Protein AF-A0AAU5Z376-F1 (afdb_monomer_lite)

Radius of gyration: 34.03 Å; chains: 1; bounding box: 107×42×44 Å

Structure (mmCIF, N/CA/C/O backbone):
data_AF-A0AAU5Z376-F1
#
_entry.id   AF-A0AAU5Z376-F1
#
loop_
_atom_site.group_PDB
_atom_site.id
_atom_site.type_symbol
_atom_site.label_atom_id
_atom_site.label_alt_id
_atom_site.label_comp_id
_atom_site.label_asym_id
_atom_site.label_entity_id
_atom_site.label_seq_id
_atom_site.pdbx_PDB_ins_code
_atom_site.Cartn_x
_atom_site.Cartn_y
_atom_site.Cartn_z
_atom_site.occupancy
_atom_site.B_iso_or_equiv
_atom_site.auth_seq_id
_atom_site.auth_comp_id
_atom_site.auth_asym_id
_atom_site.auth_atom_id
_atom_site.pdbx_PDB_model_num
ATOM 1 N N . MET A 1 1 ? 88.176 15.760 7.112 1.00 42.28 1 MET A N 1
ATOM 2 C CA . MET A 1 1 ? 86.904 15.397 7.769 1.00 42.28 1 MET A CA 1
ATOM 3 C C . MET A 1 1 ? 85.775 15.813 6.851 1.00 42.28 1 MET A C 1
ATOM 5 O O . MET A 1 1 ? 85.764 16.973 6.478 1.00 42.28 1 MET A O 1
ATOM 9 N N . ILE A 1 2 ? 84.918 14.873 6.456 1.00 36.97 2 ILE A N 1
ATOM 10 C CA . ILE A 1 2 ? 83.475 15.001 6.182 1.00 36.97 2 ILE A CA 1
ATOM 11 C C . ILE A 1 2 ? 83.045 13.636 5.637 1.00 36.97 2 ILE A C 1
ATOM 13 O O . ILE A 1 2 ? 83.589 13.131 4.660 1.00 36.97 2 ILE A O 1
ATOM 17 N N . SER A 1 3 ? 82.114 13.029 6.363 1.00 39.47 3 SER A N 1
ATOM 18 C CA . SER A 1 3 ? 81.407 11.803 6.021 1.00 39.47 3 SER A CA 1
ATOM 19 C C . SER A 1 3 ? 80.332 12.116 4.982 1.00 39.47 3 SER A C 1
ATOM 21 O O . SER A 1 3 ? 79.568 13.059 5.181 1.00 39.47 3 SER A O 1
ATOM 23 N N . CYS A 1 4 ? 80.242 11.325 3.908 1.00 30.67 4 CYS A N 1
ATOM 24 C CA . CYS A 1 4 ? 79.009 11.183 3.133 1.00 30.67 4 CYS A CA 1
ATOM 25 C C . CYS A 1 4 ? 79.003 9.873 2.318 1.00 30.67 4 CYS A C 1
ATOM 27 O O . CYS A 1 4 ? 79.728 9.730 1.343 1.00 30.67 4 CYS A O 1
ATOM 29 N N . ARG A 1 5 ? 78.159 8.941 2.778 1.00 39.34 5 ARG A N 1
ATOM 30 C CA . ARG A 1 5 ? 77.187 8.126 2.022 1.00 39.34 5 ARG A CA 1
ATOM 31 C C . ARG A 1 5 ? 77.601 7.332 0.756 1.00 39.34 5 ARG A C 1
ATOM 33 O O . ARG A 1 5 ? 77.833 7.890 -0.306 1.00 39.34 5 ARG A O 1
ATOM 40 N N . ILE A 1 6 ? 77.325 6.023 0.892 1.00 44.00 6 ILE A N 1
ATOM 41 C CA . ILE A 1 6 ? 76.911 4.998 -0.095 1.00 44.00 6 ILE A CA 1
ATOM 42 C C . ILE A 1 6 ? 78.055 4.207 -0.759 1.00 44.00 6 ILE A C 1
ATOM 44 O O . ILE A 1 6 ? 78.907 4.766 -1.440 1.00 44.00 6 ILE A O 1
ATOM 48 N N . PRO A 1 7 ? 78.008 2.869 -0.629 1.00 38.56 7 PRO A N 1
ATOM 49 C CA . PRO A 1 7 ? 77.777 2.077 -1.831 1.00 38.56 7 PRO A CA 1
ATOM 50 C C . PRO A 1 7 ? 76.584 1.129 -1.689 1.00 38.56 7 PRO A C 1
ATOM 52 O O . PRO A 1 7 ? 76.421 0.404 -0.709 1.00 38.56 7 PRO A O 1
ATOM 55 N N . CYS A 1 8 ? 75.767 1.136 -2.738 1.00 33.94 8 CYS A N 1
ATOM 56 C CA . CYS A 1 8 ? 74.946 0.014 -3.149 1.00 33.94 8 CYS A CA 1
ATOM 57 C C . CYS A 1 8 ? 75.838 -1.209 -3.434 1.00 33.94 8 CYS A C 1
ATOM 59 O O . CYS A 1 8 ? 76.986 -1.053 -3.845 1.00 33.94 8 CYS A O 1
ATOM 61 N N . THR A 1 9 ? 75.273 -2.411 -3.328 1.00 38.66 9 THR A N 1
ATOM 62 C CA . THR A 1 9 ? 75.178 -3.427 -4.401 1.00 38.66 9 THR A CA 1
ATOM 63 C C . THR A 1 9 ? 75.295 -4.863 -3.883 1.00 38.66 9 THR A C 1
ATOM 65 O O . THR A 1 9 ? 76.168 -5.195 -3.094 1.00 38.66 9 THR A O 1
ATOM 68 N N . SER A 1 10 ? 74.415 -5.694 -4.452 1.00 35.03 10 SER A N 1
ATOM 69 C CA . SER A 1 10 ? 74.640 -7.084 -4.863 1.00 35.03 10 SER A CA 1
ATOM 70 C C . SER A 1 10 ? 74.844 -8.134 -3.755 1.00 35.03 10 SER A C 1
ATOM 72 O O . SER A 1 10 ? 75.903 -8.217 -3.156 1.00 35.03 10 SER A O 1
ATOM 74 N N . ASN A 1 11 ? 73.814 -8.891 -3.368 1.00 35.88 11 ASN A N 1
ATOM 75 C CA . ASN A 1 11 ? 73.256 -10.081 -4.043 1.00 35.88 11 ASN A CA 1
ATOM 76 C C . ASN A 1 11 ? 74.029 -11.385 -3.729 1.00 35.88 11 ASN A C 1
ATOM 78 O O . ASN A 1 11 ? 75.253 -11.406 -3.720 1.00 35.88 11 ASN A O 1
ATOM 82 N N . HIS A 1 12 ? 73.249 -12.460 -3.569 1.00 29.83 12 HIS A N 1
ATOM 83 C CA . HIS A 1 12 ? 73.595 -13.885 -3.457 1.00 29.83 12 HIS A CA 1
ATOM 84 C C . HIS A 1 12 ? 73.947 -14.487 -2.080 1.00 29.83 12 HIS A C 1
ATOM 86 O O . HIS A 1 12 ? 75.078 -14.479 -1.618 1.00 29.83 12 HIS A O 1
ATOM 92 N N . ALA A 1 13 ? 72.904 -15.092 -1.493 1.00 35.88 13 ALA A N 1
ATOM 93 C CA . ALA A 1 13 ? 72.822 -16.490 -1.052 1.00 35.88 13 ALA A CA 1
ATOM 94 C C . ALA A 1 13 ? 74.077 -17.153 -0.450 1.00 35.88 13 ALA A C 1
ATOM 96 O O . ALA A 1 13 ? 75.015 -17.467 -1.172 1.00 35.88 13 ALA A O 1
ATOM 97 N N . ALA A 1 14 ? 73.990 -17.565 0.817 1.00 33.59 14 ALA A N 1
ATOM 98 C CA . ALA A 1 14 ? 73.845 -18.979 1.181 1.00 33.59 14 ALA A CA 1
ATOM 99 C C . ALA A 1 14 ? 73.946 -19.189 2.702 1.00 33.59 14 ALA A C 1
ATOM 101 O O . ALA A 1 14 ? 74.627 -18.456 3.411 1.00 33.59 14 ALA A O 1
ATOM 102 N N . GLN A 1 15 ? 73.337 -20.298 3.116 1.00 34.38 15 GLN A N 1
ATOM 103 C CA . GLN A 1 15 ? 73.764 -21.197 4.187 1.00 34.38 15 GLN A CA 1
ATOM 104 C C . GLN A 1 15 ? 72.914 -21.198 5.462 1.00 34.38 15 GLN A C 1
ATOM 106 O O . GLN A 1 15 ? 72.922 -20.293 6.290 1.00 34.38 15 GLN A O 1
ATOM 111 N N . GLN A 1 16 ? 72.200 -22.314 5.593 1.00 38.00 16 GLN A N 1
ATOM 112 C CA . GLN A 1 16 ? 71.506 -22.780 6.779 1.00 38.00 16 GLN A CA 1
ATOM 113 C C . GLN A 1 16 ? 72.477 -22.978 7.950 1.00 38.00 16 GLN A C 1
ATOM 115 O O . GLN A 1 16 ? 73.566 -23.522 7.763 1.00 38.00 16 GLN A O 1
ATOM 120 N N . VAL A 1 17 ? 72.033 -22.640 9.162 1.00 36.47 17 VAL A N 1
ATOM 121 C CA . VAL A 1 17 ? 72.579 -23.188 10.409 1.00 36.47 17 VAL A CA 1
ATOM 122 C C . VAL A 1 17 ? 71.438 -23.684 11.292 1.00 36.47 17 VAL A C 1
ATOM 124 O O . VAL A 1 17 ? 70.386 -23.059 11.414 1.00 36.47 17 VAL A O 1
ATOM 127 N N . HIS A 1 18 ? 71.656 -24.887 11.809 1.00 28.72 18 HIS A N 1
ATOM 128 C CA . HIS A 1 18 ? 70.737 -25.728 12.557 1.00 28.72 18 HIS A CA 1
ATOM 129 C C . HIS A 1 18 ? 70.447 -25.205 13.971 1.00 28.72 18 HIS A C 1
ATOM 131 O O . HIS A 1 18 ? 71.347 -24.706 14.631 1.00 28.72 18 HIS A O 1
ATOM 137 N N . GLY A 1 19 ? 69.218 -25.466 14.433 1.00 36.75 19 GLY A N 1
ATOM 138 C CA . GLY A 1 19 ? 68.917 -26.079 15.734 1.00 36.75 19 GLY A CA 1
ATOM 139 C C . GLY A 1 19 ? 69.291 -25.342 17.025 1.00 36.75 19 GLY A C 1
ATOM 140 O O . GLY A 1 19 ? 70.457 -25.269 17.374 1.00 36.75 19 GLY A O 1
ATOM 141 N N . GLN A 1 20 ? 68.240 -25.030 17.798 1.00 42.06 20 GLN A N 1
ATOM 142 C CA . GLN A 1 20 ? 68.235 -24.764 19.245 1.00 42.06 20 GLN A CA 1
ATOM 143 C C . GLN A 1 20 ? 68.876 -23.437 19.666 1.00 42.06 20 GLN A C 1
ATOM 145 O O . GLN A 1 20 ? 70.080 -23.363 19.837 1.00 42.06 20 GLN A O 1
ATOM 150 N N . ASP A 1 21 ? 68.053 -22.404 19.894 1.00 33.88 21 ASP A N 1
ATOM 151 C CA . ASP A 1 21 ? 67.876 -21.900 21.260 1.00 33.88 21 ASP A CA 1
ATOM 152 C C . ASP A 1 21 ? 66.870 -20.739 21.380 1.00 33.88 21 ASP A C 1
ATOM 154 O O . ASP A 1 21 ? 66.855 -19.793 20.598 1.00 33.88 21 ASP A O 1
ATOM 158 N N . LEU A 1 22 ? 66.063 -20.835 22.441 1.00 37.09 22 LEU A N 1
ATOM 159 C CA . LEU A 1 22 ? 65.348 -19.754 23.129 1.00 37.09 22 LEU A CA 1
ATOM 160 C C . LEU A 1 22 ? 64.121 -19.133 22.442 1.00 37.09 22 LEU A C 1
ATOM 162 O O . LEU A 1 22 ? 64.099 -17.988 21.995 1.00 37.09 22 LEU A O 1
ATOM 166 N N . VAL A 1 23 ? 63.030 -19.892 22.563 1.00 36.69 23 VAL A N 1
ATOM 167 C CA . VAL A 1 23 ? 61.694 -19.459 23.014 1.00 36.69 23 VAL A CA 1
ATOM 168 C C . VAL A 1 23 ? 61.683 -18.205 23.915 1.00 36.69 23 VAL A C 1
ATOM 170 O O . VAL A 1 23 ? 61.396 -18.268 25.103 1.00 36.69 23 VAL A O 1
ATOM 173 N N . HIS A 1 24 ? 61.897 -17.026 23.344 1.00 33.34 24 HIS A N 1
ATOM 174 C CA . HIS A 1 24 ? 61.254 -15.809 23.832 1.00 33.34 24 HIS A CA 1
ATOM 175 C C . HIS A 1 24 ? 60.043 -15.587 22.945 1.00 33.34 24 HIS A C 1
ATOM 177 O O . HIS A 1 24 ? 60.026 -14.739 22.057 1.00 33.34 24 HIS A O 1
ATOM 183 N N . ALA A 1 25 ? 59.030 -16.427 23.166 1.00 35.78 25 ALA A N 1
ATOM 184 C CA . ALA A 1 25 ? 57.689 -16.104 22.737 1.00 35.78 25 ALA A CA 1
ATOM 185 C C . ALA A 1 25 ? 57.350 -14.766 23.398 1.00 35.78 25 ALA A C 1
ATOM 187 O O . ALA A 1 25 ? 57.044 -14.718 24.590 1.00 35.78 25 ALA A O 1
ATOM 188 N N . ALA A 1 26 ? 57.436 -13.677 22.638 1.00 39.16 26 ALA A N 1
ATOM 189 C CA . ALA A 1 26 ? 56.632 -12.507 22.917 1.00 39.16 26 ALA A CA 1
ATOM 190 C C . ALA A 1 26 ? 55.186 -13.000 22.827 1.00 39.16 26 ALA A C 1
ATOM 192 O O . ALA A 1 26 ? 54.606 -13.073 21.748 1.00 39.16 26 ALA A O 1
ATOM 193 N N . GLN A 1 27 ? 54.662 -13.490 23.952 1.00 44.78 27 GLN A N 1
ATOM 194 C CA . GLN A 1 27 ? 53.254 -13.801 24.089 1.00 44.78 27 GLN A CA 1
ATOM 195 C C . GLN A 1 27 ? 52.545 -12.483 23.777 1.00 44.78 27 GLN A C 1
ATOM 197 O O . GLN A 1 27 ? 52.808 -11.498 24.481 1.00 44.78 27 GLN A O 1
ATOM 202 N N . PRO A 1 28 ? 51.732 -12.415 22.708 1.00 51.31 28 PRO A N 1
ATOM 203 C CA . PRO A 1 28 ? 50.972 -11.212 22.429 1.00 51.31 28 PRO A CA 1
ATOM 204 C C . PRO A 1 28 ? 50.206 -10.858 23.701 1.00 51.31 28 PRO A C 1
ATOM 206 O O . PRO A 1 28 ? 49.695 -11.737 24.403 1.00 51.31 28 PRO A O 1
ATOM 209 N N . SER A 1 29 ? 50.204 -9.573 24.058 1.00 52.62 29 SER A N 1
ATOM 210 C CA . SER A 1 29 ? 49.511 -9.118 25.262 1.00 52.62 29 SER A CA 1
ATOM 211 C C . SER A 1 29 ? 48.062 -9.628 25.252 1.00 52.62 29 SER A C 1
ATOM 213 O O . SER A 1 29 ? 47.477 -9.836 24.191 1.00 52.62 29 SER A O 1
ATOM 215 N N . ARG A 1 30 ? 47.443 -9.826 26.424 1.00 52.25 30 ARG A N 1
ATOM 216 C CA . ARG A 1 30 ? 46.063 -10.353 26.537 1.00 52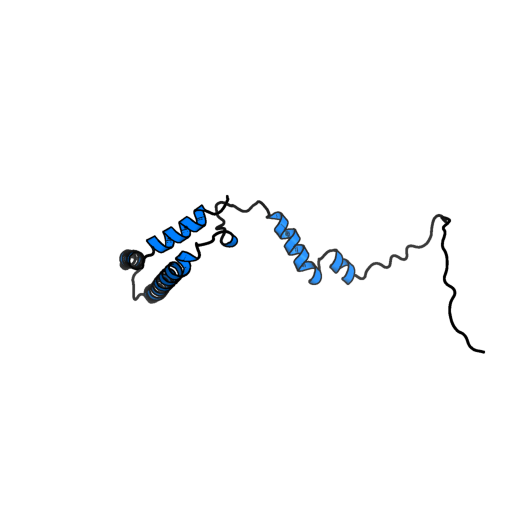.25 30 ARG A CA 1
ATOM 217 C C . ARG A 1 30 ? 45.040 -9.586 25.679 1.00 52.25 30 ARG A C 1
ATOM 219 O O . ARG A 1 30 ? 44.010 -10.139 25.310 1.00 52.25 30 ARG A O 1
ATOM 226 N N . VAL A 1 31 ? 45.326 -8.322 25.367 1.00 51.88 31 VAL A N 1
ATOM 227 C CA . VAL A 1 31 ? 44.521 -7.476 24.478 1.00 51.88 31 VAL A CA 1
ATOM 228 C C . VAL A 1 31 ? 44.663 -7.906 23.015 1.00 51.88 31 VAL A C 1
ATOM 230 O O . VAL A 1 31 ? 43.676 -7.942 22.296 1.00 51.88 31 VAL A O 1
ATOM 233 N N . GLU A 1 32 ? 45.853 -8.309 22.585 1.00 49.22 32 GLU A N 1
ATOM 234 C CA . GLU A 1 32 ? 46.147 -8.720 21.212 1.00 49.22 32 GLU A CA 1
ATOM 235 C C . GLU A 1 32 ? 45.621 -10.123 20.886 1.00 49.22 32 GLU A C 1
ATOM 237 O O . GLU A 1 32 ? 45.065 -10.331 19.809 1.00 49.22 32 GLU A O 1
ATOM 242 N N . LEU A 1 33 ? 45.629 -11.045 21.857 1.00 50.59 33 LEU A N 1
ATOM 243 C CA . LEU A 1 33 ? 44.937 -12.334 21.720 1.00 50.59 33 LEU A CA 1
ATOM 244 C C . LEU A 1 33 ? 43.409 -12.158 21.595 1.00 50.59 33 LEU A C 1
ATOM 246 O O . LEU A 1 33 ? 42.766 -12.856 20.820 1.00 50.59 33 LEU A O 1
ATOM 250 N N . ALA A 1 34 ? 42.822 -11.172 22.285 1.00 50.78 34 ALA A N 1
ATOM 251 C CA . ALA A 1 34 ? 41.388 -10.880 22.197 1.00 50.78 34 ALA A CA 1
ATOM 252 C C . ALA A 1 34 ? 40.965 -10.233 20.862 1.00 50.78 34 ALA A C 1
ATOM 254 O O . ALA A 1 34 ? 39.794 -10.337 20.486 1.00 50.78 34 ALA A O 1
ATOM 255 N N . ILE A 1 35 ? 41.895 -9.581 20.154 1.00 51.62 35 ILE A N 1
ATOM 256 C CA . ILE A 1 35 ? 41.684 -9.063 18.793 1.00 51.62 35 ILE A CA 1
ATOM 257 C C . ILE A 1 35 ? 41.708 -10.222 17.783 1.00 51.62 35 ILE A C 1
ATOM 259 O O . ILE A 1 35 ? 40.883 -10.251 16.872 1.00 51.62 35 ILE A O 1
ATOM 263 N N . VAL A 1 36 ? 42.599 -11.201 17.977 1.00 52.88 36 VAL A N 1
ATOM 264 C CA . VAL A 1 36 ? 42.730 -12.394 17.119 1.00 52.88 36 VAL A CA 1
ATOM 265 C C . VAL A 1 36 ? 41.567 -13.378 17.311 1.00 52.88 36 VAL A C 1
ATOM 267 O O . VAL A 1 36 ? 40.995 -13.837 16.324 1.00 52.88 36 VAL A O 1
ATOM 270 N N . ASP A 1 37 ? 41.152 -13.631 18.556 1.00 56.06 37 ASP A N 1
ATOM 271 C CA . ASP A 1 37 ? 40.030 -14.529 18.892 1.00 56.06 37 ASP A CA 1
ATOM 272 C C . ASP A 1 37 ? 38.659 -13.835 18.835 1.00 56.06 37 ASP A C 1
ATOM 274 O O . ASP A 1 37 ? 37.608 -14.434 19.064 1.00 56.06 37 ASP A O 1
ATOM 278 N N . GLY A 1 38 ? 38.660 -12.532 18.565 1.00 56.34 38 GLY A N 1
ATOM 279 C CA . GLY A 1 38 ? 37.475 -11.701 18.436 1.00 56.34 38 GLY A CA 1
ATOM 280 C C . GLY A 1 38 ? 36.590 -11.590 19.686 1.00 56.34 38 GLY A C 1
ATOM 281 O O . GLY A 1 38 ? 35.480 -11.064 19.603 1.00 56.34 38 GLY A O 1
ATOM 282 N N . ALA A 1 39 ? 37.048 -12.064 20.848 1.00 61.28 39 ALA A N 1
ATOM 283 C CA . ALA A 1 39 ? 36.278 -12.085 22.093 1.00 61.28 39 ALA A CA 1
ATOM 284 C C . ALA A 1 39 ? 36.072 -10.688 22.719 1.00 61.28 39 ALA A C 1
ATOM 286 O O . ALA A 1 39 ? 35.173 -10.518 23.543 1.00 61.28 39 ALA A O 1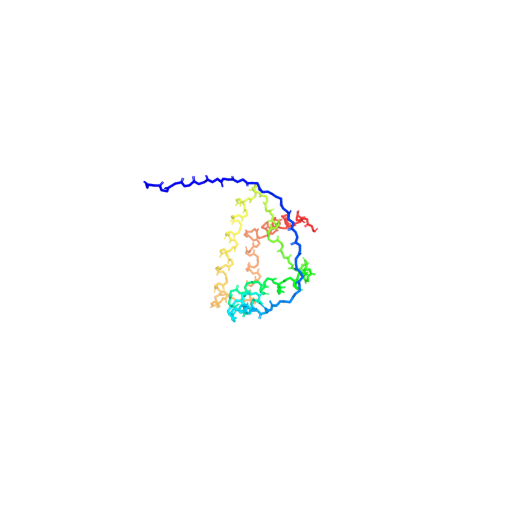
ATOM 287 N N . GLY A 1 40 ? 36.871 -9.689 22.321 1.00 62.47 40 GLY A N 1
ATOM 288 C CA . GLY A 1 40 ? 36.689 -8.282 22.699 1.00 62.47 40 GLY A CA 1
ATOM 289 C C . GLY A 1 40 ? 35.701 -7.523 21.801 1.00 62.47 40 GLY A C 1
ATOM 290 O O . GLY A 1 40 ? 35.258 -8.036 20.774 1.00 62.47 40 GLY A O 1
ATOM 291 N N . GLU A 1 41 ? 35.384 -6.277 22.167 1.00 63.56 41 GLU A N 1
ATOM 292 C CA . GLU A 1 41 ? 34.523 -5.360 21.392 1.00 63.56 41 GLU A CA 1
ATOM 293 C C . GLU A 1 41 ? 34.986 -5.222 19.930 1.00 63.56 41 GLU A C 1
ATOM 295 O O . GLU A 1 41 ? 34.184 -5.317 19.007 1.00 63.56 41 GLU A O 1
ATOM 300 N N . ALA A 1 42 ? 36.302 -5.148 19.704 1.00 67.19 42 ALA A N 1
ATOM 301 C CA . ALA A 1 42 ? 36.905 -5.057 18.372 1.00 67.19 42 ALA A CA 1
ATOM 302 C C . ALA A 1 42 ? 36.636 -6.274 17.457 1.00 67.19 42 ALA A C 1
ATOM 304 O O . ALA A 1 42 ? 36.735 -6.160 16.239 1.00 67.19 42 ALA A O 1
ATOM 305 N N . GLY A 1 43 ? 36.300 -7.440 18.018 1.00 71.81 43 GLY A N 1
ATOM 306 C CA . GLY A 1 43 ? 35.982 -8.652 17.256 1.00 71.81 43 GLY A CA 1
ATOM 307 C C . GLY A 1 43 ? 34.501 -9.004 17.205 1.00 71.81 43 GLY A C 1
ATOM 308 O O . GLY A 1 43 ? 34.133 -10.054 16.674 1.00 71.81 43 GLY A O 1
ATOM 309 N N . TYR A 1 44 ? 33.656 -8.148 17.773 1.00 75.88 44 TYR A N 1
ATOM 310 C CA . TYR A 1 44 ? 32.217 -8.349 17.844 1.00 75.88 44 TYR A CA 1
ATOM 311 C C . TYR A 1 44 ? 31.581 -8.446 16.450 1.00 75.88 44 TYR A C 1
ATOM 313 O O . TYR A 1 44 ? 30.927 -9.445 16.158 1.00 75.88 44 TYR A O 1
ATOM 321 N N . GLU A 1 45 ? 31.876 -7.497 15.554 1.00 81.56 45 GLU A N 1
ATOM 322 C CA . GLU A 1 45 ? 31.361 -7.486 14.173 1.00 81.56 45 GLU A CA 1
ATOM 323 C C . GLU A 1 45 ? 31.737 -8.751 13.392 1.00 81.56 45 GLU A C 1
ATOM 325 O O . GLU A 1 45 ? 30.918 -9.340 12.687 1.00 81.56 45 GLU A O 1
ATOM 330 N N . ARG A 1 46 ? 32.969 -9.241 13.576 1.00 83.75 46 ARG A N 1
ATOM 331 C CA . ARG A 1 46 ? 33.426 -10.486 12.949 1.00 83.75 46 ARG A CA 1
ATOM 332 C C . ARG A 1 46 ? 32.651 -11.693 13.472 1.00 83.75 46 ARG A C 1
ATOM 334 O O . ARG A 1 46 ? 32.247 -12.533 12.676 1.00 83.75 46 ARG A O 1
ATOM 341 N N . ARG A 1 47 ? 32.430 -11.798 14.786 1.00 82.06 47 ARG A N 1
ATOM 342 C CA . ARG A 1 47 ? 31.643 -12.899 15.369 1.00 82.06 47 ARG A CA 1
ATOM 343 C C . ARG A 1 47 ? 30.190 -12.862 14.921 1.00 82.06 47 ARG A C 1
ATOM 345 O O . ARG A 1 47 ? 29.645 -13.920 14.628 1.00 82.06 47 ARG A O 1
ATOM 352 N N . LEU A 1 48 ? 29.588 -11.676 14.843 1.00 84.19 48 LEU A N 1
ATOM 353 C CA . LEU A 1 48 ? 28.244 -11.517 14.296 1.00 84.19 48 LEU A CA 1
ATOM 354 C C . LEU A 1 48 ? 28.191 -11.991 12.842 1.00 84.19 48 LEU A C 1
ATOM 356 O O . LEU A 1 48 ? 27.332 -12.800 12.512 1.00 84.19 48 LEU A O 1
ATOM 360 N N . PHE A 1 49 ? 29.141 -11.578 12.001 1.00 86.50 49 PHE A N 1
ATOM 361 C CA . PHE A 1 49 ? 29.207 -12.023 10.608 1.00 86.50 49 PHE A CA 1
ATOM 362 C C . PHE A 1 49 ? 29.436 -13.538 10.458 1.00 86.50 49 PHE A C 1
ATOM 364 O O . PHE A 1 49 ? 28.784 -14.191 9.650 1.00 86.50 49 PHE A O 1
ATOM 371 N N . GLU A 1 50 ? 30.340 -14.142 11.233 1.00 87.81 50 GLU A N 1
ATOM 372 C CA . GLU A 1 50 ? 30.537 -15.599 11.193 1.00 87.81 50 GLU A CA 1
ATOM 373 C C . GLU A 1 50 ? 29.304 -16.357 11.716 1.00 87.81 50 GLU A C 1
ATOM 375 O O . GLU A 1 50 ? 28.947 -17.402 11.174 1.00 87.81 50 GLU A O 1
ATOM 380 N N . ALA A 1 51 ? 28.609 -15.817 12.723 1.00 85.94 51 ALA A N 1
ATOM 381 C CA . ALA A 1 51 ? 27.365 -16.390 13.224 1.00 85.94 51 ALA A CA 1
ATOM 382 C C . ALA A 1 51 ? 26.224 -16.290 12.200 1.00 85.94 51 ALA A C 1
ATOM 384 O O . ALA A 1 51 ? 25.444 -17.235 12.086 1.00 85.94 51 ALA A O 1
ATOM 385 N N . THR A 1 52 ? 26.128 -15.203 11.423 1.00 83.81 52 THR A N 1
ATOM 386 C CA . THR A 1 52 ? 25.086 -15.068 10.389 1.00 83.81 52 THR A CA 1
ATOM 387 C C . THR A 1 52 ? 25.281 -16.045 9.233 1.00 83.81 52 THR A C 1
ATOM 389 O O . THR A 1 52 ? 24.288 -16.521 8.686 1.00 83.81 52 THR A O 1
ATOM 392 N N . LYS A 1 53 ? 26.519 -16.450 8.910 1.00 87.00 53 LYS A N 1
ATOM 393 C CA . LYS A 1 53 ? 26.768 -17.495 7.896 1.00 87.00 53 LYS A CA 1
ATOM 394 C C . LYS A 1 53 ? 26.077 -18.822 8.211 1.00 87.00 53 LYS A C 1
ATOM 396 O O . LYS A 1 53 ? 25.695 -19.526 7.283 1.00 87.00 53 LYS A O 1
ATOM 401 N N . LEU A 1 54 ? 25.884 -19.158 9.491 1.00 87.75 54 LEU A N 1
ATOM 402 C CA . LEU A 1 54 ? 25.189 -20.386 9.908 1.00 87.75 54 LEU A CA 1
ATOM 403 C C . LEU A 1 54 ? 23.718 -20.424 9.461 1.00 87.75 54 LEU A C 1
ATOM 405 O O . LEU A 1 54 ? 23.134 -21.503 9.380 1.00 87.75 54 LEU A O 1
ATOM 409 N N . TYR A 1 55 ? 23.134 -19.259 9.177 1.00 80.81 55 TYR A N 1
ATOM 410 C CA . TYR A 1 55 ? 21.744 -19.112 8.750 1.00 80.81 55 TYR A CA 1
ATOM 411 C C . TYR A 1 55 ? 21.587 -18.994 7.228 1.00 80.81 55 TYR A C 1
ATOM 413 O O . TYR A 1 55 ? 20.460 -18.984 6.749 1.00 80.81 55 TYR A O 1
ATOM 421 N N . SER A 1 56 ? 22.684 -18.940 6.464 1.00 80.25 56 SER A N 1
ATOM 422 C CA . SER A 1 56 ? 22.628 -18.842 5.002 1.00 80.25 56 SER A CA 1
ATOM 423 C C . SER A 1 56 ? 22.025 -20.106 4.375 1.00 80.25 56 SER A C 1
ATOM 425 O O . SER A 1 56 ? 22.410 -21.226 4.725 1.00 80.25 56 SER A O 1
ATOM 427 N N . GLY A 1 57 ? 21.076 -19.934 3.452 1.00 80.31 57 GLY A N 1
ATOM 428 C CA . GLY A 1 57 ? 20.345 -21.022 2.797 1.00 80.31 57 GLY A CA 1
ATOM 429 C C . GLY A 1 57 ? 19.303 -21.700 3.693 1.00 80.31 57 GLY A C 1
ATOM 430 O O . GLY A 1 57 ? 18.815 -22.782 3.359 1.00 80.31 57 GLY A O 1
ATOM 431 N N . LYS A 1 58 ? 19.004 -21.122 4.864 1.00 83.81 58 LYS A N 1
ATOM 432 C CA . LYS A 1 58 ? 17.890 -21.538 5.736 1.00 83.81 58 LYS A CA 1
ATOM 433 C C . LYS A 1 58 ? 16.695 -20.598 5.621 1.00 83.81 58 LYS A C 1
ATOM 435 O O . LYS A 1 58 ? 15.675 -20.853 6.259 1.00 83.81 58 LYS A O 1
ATOM 440 N N . GLU A 1 59 ? 16.825 -19.536 4.833 1.00 78.38 59 GLU A N 1
ATOM 441 C CA . GLU A 1 59 ? 15.727 -18.677 4.435 1.00 78.38 59 GLU A CA 1
ATOM 442 C C . GLU A 1 59 ? 14.614 -19.485 3.756 1.00 78.38 59 GLU A C 1
ATOM 444 O O . GLU A 1 59 ? 14.849 -20.265 2.833 1.00 78.38 59 GLU A O 1
ATOM 449 N N . ASP A 1 60 ? 13.381 -19.290 4.222 1.00 78.50 60 ASP A N 1
ATOM 450 C CA . ASP A 1 60 ? 12.213 -19.684 3.448 1.00 78.50 60 ASP A CA 1
ATOM 451 C C . ASP A 1 60 ? 12.047 -18.657 2.323 1.00 78.50 60 ASP A C 1
ATOM 453 O O . ASP A 1 60 ? 11.456 -17.588 2.503 1.00 78.50 60 ASP A O 1
ATOM 457 N N . GLU A 1 61 ? 12.621 -18.967 1.161 1.00 70.50 61 GLU A N 1
ATOM 458 C CA . GLU A 1 61 ? 12.545 -18.123 -0.034 1.00 70.50 61 GLU A CA 1
ATOM 459 C C . GLU A 1 61 ? 11.095 -17.868 -0.477 1.00 70.50 61 GLU A C 1
ATOM 461 O O . GLU A 1 61 ? 10.828 -16.870 -1.143 1.00 70.50 61 GLU A O 1
ATOM 466 N N . ALA A 1 62 ? 10.137 -18.715 -0.074 1.00 73.94 62 ALA A N 1
ATOM 467 C CA . ALA A 1 62 ? 8.721 -18.489 -0.347 1.00 73.94 62 ALA A CA 1
ATOM 468 C C . ALA A 1 62 ? 8.086 -17.446 0.591 1.00 73.94 62 ALA A C 1
ATOM 470 O O . ALA A 1 62 ? 7.056 -16.868 0.245 1.00 73.94 62 ALA A O 1
ATOM 471 N N . GLN A 1 63 ? 8.678 -17.192 1.762 1.00 76.56 63 GLN A N 1
ATOM 472 C CA . GLN A 1 63 ? 8.219 -16.172 2.715 1.00 76.56 63 GLN A CA 1
ATOM 473 C C . GLN A 1 63 ? 8.929 -14.826 2.543 1.00 76.56 63 GLN A C 1
ATOM 475 O O . GLN A 1 63 ? 8.429 -13.803 3.015 1.00 76.56 63 GLN A O 1
ATOM 480 N N . ALA A 1 64 ? 10.080 -14.802 1.872 1.00 79.25 64 ALA A N 1
ATOM 481 C CA . ALA A 1 64 ? 10.828 -13.580 1.629 1.00 79.25 64 ALA A CA 1
ATOM 482 C C . ALA A 1 64 ? 10.259 -12.816 0.421 1.00 79.25 64 ALA A C 1
ATOM 484 O O . ALA A 1 64 ? 10.336 -13.272 -0.718 1.00 79.25 64 ALA A O 1
ATOM 485 N N . TYR A 1 65 ? 9.723 -11.614 0.653 1.00 82.25 65 TYR A N 1
ATOM 486 C CA . TYR A 1 65 ? 9.417 -10.683 -0.433 1.00 82.25 65 TYR A CA 1
ATOM 487 C C . TYR A 1 65 ? 10.721 -10.014 -0.907 1.00 82.25 65 TYR A C 1
ATOM 489 O O . TYR A 1 65 ? 11.347 -9.311 -0.112 1.00 82.25 65 TYR A O 1
ATOM 497 N N . PRO A 1 66 ? 11.157 -10.211 -2.167 1.00 83.94 66 PRO A N 1
ATOM 498 C CA . PRO A 1 66 ? 12.436 -9.708 -2.654 1.00 83.94 66 PRO A CA 1
ATOM 499 C C . PRO A 1 66 ? 12.307 -8.245 -3.102 1.00 83.94 66 PRO A C 1
ATOM 501 O O . PRO A 1 66 ? 12.375 -7.944 -4.295 1.00 83.94 66 PRO A O 1
ATOM 504 N N . ASP A 1 67 ? 12.125 -7.326 -2.154 1.00 81.81 67 ASP A N 1
ATOM 505 C CA . ASP A 1 67 ? 11.964 -5.886 -2.406 1.00 81.81 67 ASP A CA 1
ATOM 506 C C . ASP A 1 67 ? 13.105 -5.307 -3.257 1.00 81.81 67 ASP A C 1
ATOM 508 O O . ASP A 1 67 ? 12.859 -4.513 -4.161 1.00 81.81 67 ASP A O 1
ATOM 512 N N . TRP A 1 68 ? 14.335 -5.789 -3.062 1.00 82.25 68 TRP A N 1
ATOM 513 C CA . TRP A 1 68 ? 15.502 -5.379 -3.850 1.00 82.25 68 TRP A CA 1
ATOM 514 C C . TRP A 1 68 ? 15.470 -5.806 -5.331 1.00 82.25 68 TRP A C 1
ATOM 516 O O . TRP A 1 68 ? 16.224 -5.253 -6.135 1.00 82.25 68 TRP A O 1
ATOM 526 N N . LYS A 1 69 ? 14.650 -6.797 -5.715 1.00 85.38 69 LYS A N 1
ATOM 527 C CA . LYS A 1 69 ? 14.512 -7.255 -7.115 1.00 85.38 69 LYS A CA 1
ATOM 528 C C . LYS A 1 69 ? 13.263 -6.706 -7.801 1.00 85.38 69 LYS A C 1
ATOM 530 O O . LYS A 1 69 ? 13.230 -6.670 -9.032 1.00 85.38 69 LYS A O 1
ATOM 535 N N . VAL A 1 70 ? 12.236 -6.325 -7.042 1.00 89.56 70 VAL A N 1
ATOM 536 C CA . VAL A 1 70 ? 10.958 -5.874 -7.602 1.00 89.56 70 VAL A CA 1
ATOM 537 C 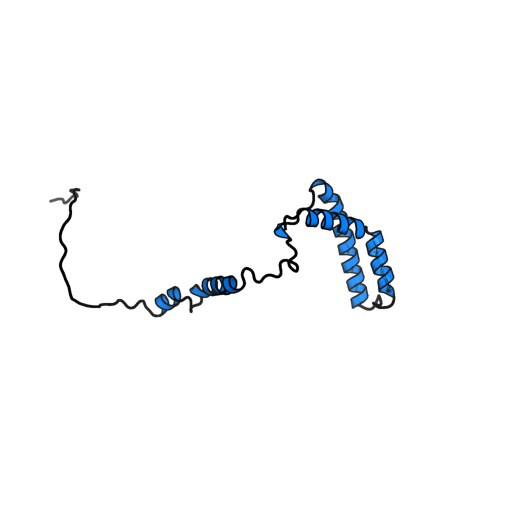C . VAL A 1 70 ? 11.105 -4.455 -8.141 1.00 89.56 70 VAL A C 1
ATOM 539 O O . VAL A 1 70 ? 11.208 -3.492 -7.386 1.00 89.56 70 VAL A O 1
ATOM 542 N N . TRP A 1 71 ? 11.061 -4.324 -9.468 1.00 91.44 71 TRP A N 1
ATOM 543 C CA . TRP A 1 71 ? 11.110 -3.035 -10.153 1.00 91.44 71 TRP A CA 1
ATOM 544 C C . TRP A 1 71 ? 9.821 -2.748 -10.910 1.00 91.44 71 TRP A C 1
ATOM 546 O O . TRP A 1 71 ? 9.436 -3.465 -11.836 1.00 91.44 71 TRP A O 1
ATOM 556 N N . ILE A 1 72 ? 9.176 -1.650 -10.528 1.00 92.75 72 ILE A N 1
ATOM 557 C CA . ILE A 1 72 ? 8.026 -1.095 -11.238 1.00 92.75 72 ILE A CA 1
ATOM 558 C C . ILE A 1 72 ? 8.518 -0.417 -12.520 1.00 92.75 72 ILE A C 1
ATOM 560 O O . ILE A 1 72 ? 9.578 0.210 -12.537 1.00 92.75 72 ILE A O 1
ATOM 564 N N . ASP A 1 73 ? 7.736 -0.528 -13.594 1.00 93.44 73 ASP A N 1
ATOM 565 C CA . ASP A 1 73 ? 8.006 0.178 -14.845 1.00 93.44 73 ASP A CA 1
ATOM 566 C C . ASP A 1 73 ? 8.041 1.705 -14.605 1.00 93.44 73 ASP A C 1
ATOM 568 O O . ASP A 1 73 ? 7.046 2.260 -14.126 1.00 93.44 73 ASP A O 1
ATOM 572 N N . PRO A 1 74 ? 9.137 2.410 -14.951 1.00 93.94 74 PRO A N 1
ATOM 573 C CA . PRO A 1 74 ? 9.247 3.852 -14.736 1.00 93.94 74 PRO A CA 1
ATOM 574 C C . PRO A 1 74 ? 8.132 4.672 -15.396 1.00 93.94 74 PRO A C 1
ATOM 576 O O . PRO A 1 74 ? 7.786 5.743 -14.897 1.00 93.94 74 PRO A O 1
ATOM 579 N N . SER A 1 75 ? 7.536 4.179 -16.488 1.00 96.75 75 SER A N 1
ATOM 580 C CA . SER A 1 75 ? 6.404 4.840 -17.153 1.00 96.75 75 SER A CA 1
ATOM 581 C C . SER A 1 75 ? 5.152 4.925 -16.272 1.00 96.75 75 SER A C 1
ATOM 583 O O . SER A 1 75 ? 4.349 5.842 -16.436 1.00 96.75 75 SER A O 1
ATOM 585 N N . LEU A 1 76 ? 5.013 4.021 -15.297 1.00 96.69 76 LEU A N 1
ATOM 586 C CA . LEU A 1 76 ? 3.904 3.977 -14.343 1.00 96.69 76 LEU A CA 1
ATOM 587 C C . LEU A 1 76 ? 4.183 4.782 -13.064 1.00 96.69 76 LEU A C 1
ATOM 589 O O . LEU A 1 76 ? 3.314 4.869 -12.200 1.00 96.69 76 LEU A O 1
ATOM 593 N N . GLY A 1 77 ? 5.365 5.396 -12.927 1.00 95.62 77 GLY A N 1
ATOM 594 C CA . GLY A 1 77 ? 5.802 6.035 -11.681 1.00 95.62 77 GLY A CA 1
ATOM 595 C C . GLY A 1 77 ? 4.825 7.085 -11.140 1.00 95.62 77 GLY A C 1
ATOM 596 O O . GLY A 1 77 ? 4.494 7.070 -9.957 1.00 95.62 77 GLY A O 1
ATOM 597 N N . ASN A 1 78 ? 4.295 7.952 -12.009 1.00 97.44 78 ASN A N 1
ATOM 598 C CA . ASN A 1 78 ? 3.324 8.978 -11.605 1.00 97.44 78 ASN A CA 1
ATOM 599 C C . ASN A 1 78 ? 1.978 8.380 -11.166 1.00 97.44 78 ASN A C 1
ATOM 601 O O . ASN A 1 78 ? 1.347 8.883 -10.233 1.00 97.44 78 ASN A O 1
ATOM 605 N N . GLU A 1 79 ? 1.537 7.314 -11.840 1.00 97.50 79 GLU A N 1
ATOM 606 C CA . GLU A 1 79 ? 0.296 6.610 -11.512 1.00 97.50 79 GLU A CA 1
ATOM 607 C C . GLU A 1 79 ? 0.419 5.966 -10.129 1.00 97.50 79 GLU A C 1
ATOM 609 O O . GLU A 1 79 ? -0.397 6.232 -9.246 1.00 97.50 79 GLU A O 1
ATOM 614 N N . VAL A 1 80 ? 1.488 5.195 -9.910 1.00 97.31 80 VAL A N 1
ATOM 615 C CA . VAL A 1 80 ? 1.751 4.524 -8.633 1.00 97.31 80 VAL A CA 1
ATOM 616 C C . VAL A 1 80 ? 1.905 5.527 -7.497 1.00 97.31 80 VAL A C 1
ATOM 618 O O . VAL A 1 80 ? 1.281 5.339 -6.459 1.00 97.31 80 VAL A O 1
ATOM 621 N N . ALA A 1 81 ? 2.656 6.615 -7.687 1.00 97.44 81 ALA A N 1
ATOM 622 C CA . ALA A 1 81 ? 2.832 7.637 -6.654 1.00 97.44 81 ALA A CA 1
ATOM 623 C C . ALA A 1 81 ? 1.497 8.272 -6.228 1.00 97.44 81 ALA A C 1
ATOM 625 O O . ALA A 1 81 ? 1.254 8.489 -5.038 1.00 97.44 81 ALA A O 1
ATOM 626 N N . THR A 1 82 ? 0.607 8.531 -7.192 1.00 97.94 82 THR A N 1
ATOM 627 C CA . THR A 1 82 ? -0.731 9.075 -6.920 1.00 97.94 82 THR A CA 1
ATOM 628 C C . THR A 1 82 ? -1.596 8.063 -6.171 1.00 97.94 82 THR A C 1
ATOM 630 O O . THR A 1 82 ? -2.193 8.403 -5.148 1.00 97.94 82 THR A O 1
ATOM 633 N N . LEU A 1 83 ? -1.646 6.814 -6.650 1.00 98.19 83 LEU A N 1
ATOM 634 C CA . LEU A 1 83 ? -2.402 5.735 -6.009 1.00 98.19 83 LEU A CA 1
ATOM 635 C C . LEU A 1 83 ? -1.923 5.508 -4.574 1.00 98.19 83 LEU A C 1
ATOM 637 O O . LEU A 1 83 ? -2.730 5.528 -3.648 1.00 98.19 83 LEU A O 1
ATOM 641 N N . GLN A 1 84 ? -0.611 5.365 -4.390 1.00 97.31 84 GLN A N 1
ATOM 642 C CA . GLN A 1 84 ? 0.018 5.149 -3.095 1.00 97.31 84 GLN A CA 1
ATOM 643 C C . GLN A 1 84 ? -0.324 6.278 -2.123 1.00 97.31 84 GLN A C 1
ATOM 645 O O . GLN A 1 84 ? -0.833 6.005 -1.041 1.00 97.31 84 GLN A O 1
ATOM 650 N N . THR A 1 85 ? -0.143 7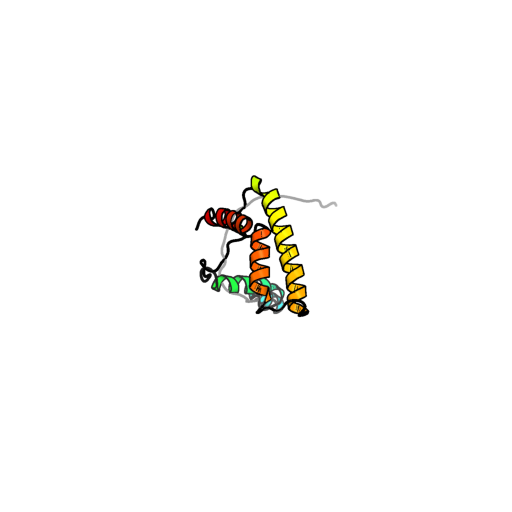.537 -2.530 1.00 98.12 85 THR A N 1
ATOM 651 C CA . THR A 1 85 ? -0.447 8.697 -1.677 1.00 98.12 85 THR A CA 1
ATOM 652 C C . THR A 1 85 ? -1.911 8.700 -1.231 1.00 98.12 85 THR A C 1
ATOM 654 O O . THR A 1 85 ? -2.214 8.906 -0.056 1.00 98.12 85 THR A O 1
ATOM 657 N N . ASN A 1 86 ? -2.845 8.461 -2.154 1.00 97.50 86 ASN A N 1
ATOM 658 C CA . ASN A 1 86 ? -4.274 8.456 -1.840 1.00 97.50 86 ASN A CA 1
ATOM 659 C C . ASN A 1 86 ? -4.650 7.310 -0.891 1.00 97.50 86 ASN A C 1
ATOM 661 O O . ASN A 1 86 ? -5.399 7.522 0.066 1.00 97.50 86 ASN A O 1
ATOM 665 N N . ILE A 1 87 ? -4.114 6.113 -1.139 1.00 98.44 87 ILE A N 1
ATOM 666 C CA . ILE A 1 87 ? -4.344 4.923 -0.317 1.00 98.44 87 ILE A CA 1
ATOM 667 C C . ILE A 1 87 ? -3.762 5.129 1.084 1.00 98.44 87 ILE A C 1
ATOM 669 O O . ILE A 1 87 ? -4.483 4.959 2.065 1.00 98.44 87 ILE A O 1
ATOM 673 N N . GLU A 1 88 ? -2.501 5.547 1.201 1.00 98.12 88 GLU A N 1
ATOM 674 C CA . GLU A 1 88 ? -1.833 5.768 2.489 1.00 98.12 88 GLU A CA 1
ATOM 675 C C . GLU A 1 88 ? -2.568 6.804 3.340 1.00 98.12 88 GLU A C 1
ATOM 677 O O . GLU A 1 88 ? -2.849 6.550 4.513 1.00 98.12 88 GLU A O 1
ATOM 682 N N . ASN A 1 89 ? -2.960 7.934 2.747 1.00 98.31 89 ASN A N 1
ATOM 683 C CA . ASN A 1 89 ? -3.729 8.962 3.447 1.00 98.31 89 ASN A CA 1
ATOM 684 C C . ASN A 1 89 ? -5.062 8.415 3.974 1.00 98.31 89 ASN A C 1
ATOM 686 O O . ASN A 1 89 ? -5.433 8.672 5.122 1.00 98.31 89 ASN A O 1
ATOM 690 N N . TYR A 1 90 ? -5.777 7.632 3.163 1.00 98.31 90 TYR A N 1
ATOM 691 C CA . TYR A 1 90 ? -7.035 7.018 3.575 1.00 98.31 90 TYR A CA 1
ATOM 692 C C . TYR A 1 90 ? -6.835 6.008 4.710 1.00 98.31 90 TYR A C 1
ATOM 694 O O . TYR A 1 90 ? -7.580 6.032 5.693 1.00 98.3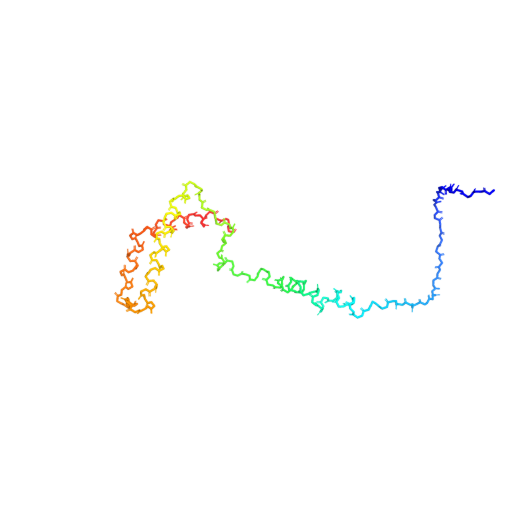1 90 TYR A O 1
ATOM 702 N N . VAL A 1 91 ? -5.810 5.157 4.613 1.00 98.25 91 VAL A N 1
ATOM 703 C CA . VAL A 1 91 ? -5.452 4.185 5.655 1.00 98.25 91 VAL A CA 1
ATOM 704 C C . VAL A 1 91 ? -5.127 4.903 6.963 1.00 98.25 91 VAL A C 1
ATOM 706 O O . VAL A 1 91 ? -5.691 4.552 7.998 1.00 98.25 91 VAL A O 1
ATOM 709 N N . GLN A 1 92 ? -4.279 5.933 6.939 1.00 98.25 92 GLN A N 1
ATOM 710 C CA . GLN A 1 92 ? -3.886 6.682 8.137 1.00 98.25 92 GLN A CA 1
ATOM 711 C C . GLN A 1 92 ? -5.086 7.358 8.816 1.00 98.25 92 GLN A C 1
ATOM 713 O O . GLN A 1 92 ? -5.280 7.219 10.026 1.00 98.25 92 GLN A O 1
ATOM 718 N N . GLN A 1 93 ? -5.937 8.038 8.044 1.00 97.94 93 GLN A N 1
ATOM 719 C CA . GLN A 1 93 ? -7.113 8.732 8.579 1.00 97.94 93 GLN A CA 1
ATOM 720 C C . GLN A 1 93 ? -8.145 7.771 9.177 1.00 97.94 93 GLN A C 1
ATOM 722 O O . GLN A 1 93 ? -8.739 8.072 10.215 1.00 97.94 93 GLN A O 1
ATOM 727 N N . ASN A 1 94 ? -8.384 6.623 8.537 1.00 98.25 94 ASN A N 1
ATOM 728 C CA . ASN A 1 94 ? -9.317 5.625 9.061 1.00 98.25 94 ASN A CA 1
ATOM 729 C C . ASN A 1 94 ? -8.722 4.875 10.253 1.00 98.25 94 ASN A C 1
ATOM 731 O O . ASN A 1 94 ? -9.444 4.617 11.211 1.00 98.25 94 ASN A O 1
ATOM 735 N N . SER A 1 95 ? -7.415 4.596 10.246 1.00 97.81 95 SER A N 1
ATOM 736 C CA . SER A 1 95 ? -6.722 3.978 11.383 1.00 97.81 95 SER A CA 1
ATOM 737 C C . SER A 1 95 ? -6.906 4.808 12.649 1.00 97.81 95 SER A C 1
ATOM 739 O O . SER A 1 95 ? -7.281 4.262 13.684 1.00 97.81 95 SER A O 1
ATOM 741 N N . LEU A 1 96 ? -6.744 6.135 12.560 1.00 98.12 96 LEU A N 1
ATOM 742 C CA . LEU A 1 96 ? -7.009 7.026 13.690 1.00 98.12 96 LEU A CA 1
ATOM 743 C C . LEU A 1 96 ? -8.459 6.904 14.181 1.00 98.12 96 LEU A C 1
ATOM 745 O O . LEU A 1 96 ? -8.678 6.770 15.378 1.00 98.12 96 LEU A O 1
ATOM 749 N N . GLN A 1 97 ? -9.436 6.894 13.271 1.00 98.19 97 GLN A N 1
ATOM 750 C CA . GLN A 1 97 ? -10.856 6.776 13.624 1.00 98.19 97 GLN A CA 1
ATOM 751 C C . GLN A 1 97 ? -11.208 5.431 14.275 1.00 98.19 97 GLN A C 1
ATOM 753 O O . GLN A 1 97 ? -12.052 5.398 15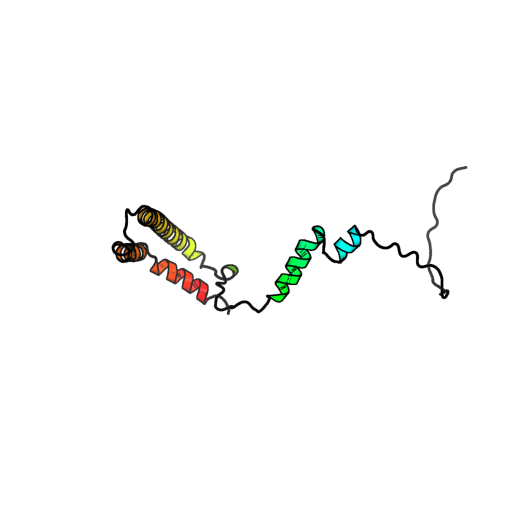.170 1.00 98.19 97 GLN A O 1
ATOM 758 N N . PHE A 1 98 ? -10.576 4.334 13.851 1.00 98.31 98 PHE A N 1
ATOM 759 C CA . PHE A 1 98 ? -10.732 3.031 14.499 1.00 98.31 98 PHE A CA 1
ATOM 760 C C . PHE A 1 98 ? -10.095 3.020 15.895 1.00 98.31 98 PHE A C 1
ATOM 762 O O . PHE A 1 98 ? -10.700 2.512 16.834 1.00 98.31 98 PHE A O 1
ATOM 769 N N . ILE A 1 99 ? -8.915 3.629 16.060 1.00 97.44 99 ILE A N 1
ATOM 770 C CA . ILE A 1 99 ? -8.225 3.728 17.358 1.00 97.44 99 ILE A CA 1
ATOM 771 C C . ILE A 1 99 ? -9.030 4.574 18.353 1.00 97.44 99 ILE A C 1
ATOM 773 O O . ILE A 1 99 ? -9.159 4.198 19.516 1.00 97.44 99 ILE A O 1
ATOM 777 N N . THR A 1 100 ? -9.587 5.708 17.918 1.00 97.69 100 THR A N 1
ATOM 778 C CA . THR A 1 100 ? -10.375 6.605 18.782 1.00 97.69 100 THR A CA 1
ATOM 779 C C . THR A 1 100 ? -11.804 6.116 19.022 1.00 97.69 100 THR A C 1
ATOM 781 O O . THR A 1 100 ? -12.536 6.744 19.786 1.00 97.69 100 THR A O 1
ATOM 784 N N . GLY A 1 101 ? -12.229 5.034 18.363 1.00 96.44 101 GLY A N 1
ATOM 785 C CA . GLY A 1 101 ? -13.597 4.517 18.435 1.00 96.44 101 GLY A CA 1
ATOM 786 C C . GLY A 1 101 ? -14.631 5.367 17.689 1.00 96.44 101 GLY A C 1
ATOM 787 O O . GLY A 1 101 ? -15.829 5.159 17.855 1.00 96.44 101 GLY A O 1
ATOM 788 N N . SER A 1 102 ? -14.197 6.322 16.858 1.00 97.44 102 SER A N 1
ATOM 789 C CA . SER A 1 102 ? -15.088 7.053 15.944 1.00 97.44 102 SER A CA 1
ATOM 790 C C . SER A 1 102 ? -15.636 6.152 14.831 1.00 97.44 102 SER A C 1
ATOM 792 O O . SER A 1 102 ? -16.688 6.447 14.269 1.00 97.44 102 SER A O 1
ATOM 794 N N . LYS A 1 103 ? -14.931 5.055 14.533 1.00 97.50 103 LYS A N 1
ATOM 795 C CA . LYS A 1 103 ? -15.380 3.935 13.702 1.00 97.50 103 LYS A CA 1
ATOM 796 C C . LYS A 1 103 ? -15.286 2.628 14.482 1.00 97.50 103 LYS A C 1
ATOM 798 O O . LYS A 1 103 ? -14.375 2.447 15.286 1.00 97.50 103 LYS A O 1
ATOM 803 N N . ASP A 1 104 ? -16.200 1.709 14.201 1.00 97.88 104 ASP A N 1
ATOM 804 C CA . ASP A 1 104 ? -16.258 0.380 14.804 1.00 97.88 104 ASP A CA 1
ATOM 805 C C . ASP A 1 104 ? -15.711 -0.680 13.834 1.00 97.88 104 ASP A C 1
ATOM 807 O O . ASP A 1 104 ? -16.134 -0.766 12.680 1.00 97.88 104 ASP A O 1
ATOM 811 N N . LEU A 1 105 ? -14.779 -1.516 14.302 1.00 96.44 105 LEU A N 1
ATOM 812 C CA . LEU A 1 105 ? -14.135 -2.548 13.477 1.00 96.44 105 LEU A CA 1
ATOM 813 C C . LEU A 1 105 ? -15.096 -3.635 12.975 1.00 96.44 105 LEU A C 1
ATOM 815 O O . LEU A 1 105 ? -14.810 -4.262 11.965 1.00 96.44 105 LEU A O 1
ATOM 819 N N . ASN A 1 106 ? -16.222 -3.876 13.645 1.00 97.25 106 ASN A N 1
ATOM 820 C CA . ASN A 1 106 ? -17.182 -4.899 13.227 1.00 97.25 106 ASN A CA 1
ATOM 821 C C . ASN A 1 106 ? -18.240 -4.338 12.271 1.00 97.25 106 ASN A C 1
ATOM 823 O O . ASN A 1 106 ? -18.774 -5.075 11.447 1.00 97.25 106 ASN A O 1
ATOM 827 N N . LYS A 1 107 ? -18.575 -3.048 12.391 1.00 97.94 107 LYS A N 1
ATOM 828 C CA . LYS A 1 107 ? -19.654 -2.416 11.614 1.00 97.94 107 LYS A CA 1
ATOM 829 C C . LYS A 1 107 ? -19.155 -1.655 10.391 1.00 97.94 107 LYS A C 1
ATOM 831 O O . LYS A 1 107 ? -19.831 -1.649 9.367 1.00 97.94 107 LYS A O 1
ATOM 836 N N . ASP A 1 108 ? -17.993 -1.010 10.487 1.00 97.88 108 ASP A N 1
ATOM 837 C CA . ASP A 1 108 ? -17.508 -0.072 9.466 1.00 97.88 108 ASP A CA 1
ATOM 838 C C . ASP A 1 108 ? -16.427 -0.662 8.546 1.00 97.88 108 ASP A C 1
ATOM 840 O O . ASP A 1 108 ? -16.027 -0.013 7.574 1.00 97.88 108 ASP A O 1
ATOM 844 N N . TRP A 1 109 ? -15.960 -1.885 8.814 1.00 97.44 109 TRP A N 1
ATOM 845 C CA . TRP A 1 109 ? -14.867 -2.516 8.069 1.00 97.44 109 TRP A CA 1
ATOM 846 C C . TRP A 1 109 ? -15.169 -2.685 6.578 1.00 97.44 109 TRP A C 1
ATOM 848 O O . TRP A 1 109 ? -14.387 -2.253 5.733 1.00 97.44 109 TRP A O 1
ATOM 858 N N . ASP A 1 110 ? -16.343 -3.211 6.230 1.00 97.44 110 ASP A N 1
ATOM 859 C CA . ASP A 1 110 ? -16.719 -3.422 4.827 1.00 97.44 110 ASP A CA 1
ATOM 860 C C . ASP A 1 110 ? -16.856 -2.104 4.052 1.00 97.44 110 ASP A C 1
ATOM 862 O O . ASP A 1 110 ? -16.663 -2.050 2.836 1.00 97.44 110 ASP A O 1
ATOM 866 N N . ALA A 1 111 ? -17.212 -1.009 4.731 1.00 97.50 111 ALA A N 1
ATOM 867 C CA . ALA A 1 111 ? -17.229 0.320 4.124 1.00 97.50 111 ALA A CA 1
ATOM 868 C C . ALA A 1 111 ? -15.809 0.855 3.895 1.00 97.50 111 ALA A C 1
ATOM 870 O O . ALA A 1 111 ? -15.545 1.422 2.836 1.00 97.50 111 ALA A O 1
ATOM 871 N N . TYR A 1 112 ? -14.899 0.631 4.847 1.00 97.50 112 TYR A N 1
ATOM 872 C CA . TYR A 1 112 ? -13.482 0.965 4.715 1.00 97.50 112 TYR A CA 1
ATOM 873 C C . TYR A 1 112 ? -12.825 0.225 3.537 1.00 97.50 112 TYR A C 1
ATOM 875 O O . TYR A 1 112 ? -12.207 0.855 2.678 1.00 97.50 112 TYR A O 1
ATOM 883 N N . VAL A 1 113 ? -13.041 -1.091 3.425 1.00 97.00 113 VAL A N 1
ATOM 884 C CA . VAL A 1 113 ? -12.505 -1.903 2.318 1.00 97.00 113 VAL A CA 1
ATOM 885 C C . VAL A 1 113 ? -13.050 -1.435 0.963 1.00 97.00 113 VAL A C 1
ATOM 887 O O . VAL A 1 113 ? -12.285 -1.257 0.017 1.00 97.00 113 VAL A O 1
ATOM 890 N N . ARG A 1 114 ? -14.354 -1.141 0.858 1.00 97.19 114 ARG A N 1
ATOM 891 C CA . ARG A 1 114 ? -14.934 -0.569 -0.375 1.00 97.19 114 ARG A CA 1
ATOM 892 C C . ARG A 1 114 ? -14.376 0.814 -0.715 1.00 97.19 114 ARG A C 1
ATOM 894 O O . ARG A 1 114 ? -14.281 1.157 -1.891 1.00 97.19 114 ARG A O 1
ATOM 901 N N . GLY A 1 115 ? -14.014 1.608 0.291 1.00 97.12 115 GLY A N 1
ATOM 902 C CA . GLY A 1 115 ? -13.354 2.896 0.090 1.00 97.12 115 GLY A CA 1
ATOM 903 C C . GLY A 1 115 ? -11.996 2.744 -0.592 1.00 97.12 115 GLY A C 1
ATOM 904 O O . GLY A 1 115 ? -11.718 3.463 -1.547 1.00 97.12 115 GLY A O 1
ATOM 905 N N . LEU A 1 116 ? -11.195 1.760 -0.172 1.00 97.25 116 LEU A N 1
ATOM 906 C CA . LEU A 1 116 ? -9.909 1.444 -0.805 1.00 97.25 116 LEU A CA 1
ATOM 907 C C . LEU A 1 116 ? -10.063 1.037 -2.277 1.00 97.25 116 LEU A C 1
ATOM 909 O O . LEU A 1 116 ? -9.293 1.486 -3.128 1.00 97.25 116 LEU A O 1
ATOM 913 N N . ASP A 1 117 ? -11.086 0.241 -2.594 1.00 94.69 117 ASP A N 1
ATOM 914 C CA . ASP A 1 117 ? -11.421 -0.111 -3.978 1.00 94.69 117 ASP A CA 1
ATOM 915 C C . ASP A 1 117 ? -11.696 1.142 -4.828 1.00 94.69 117 ASP A C 1
ATOM 917 O O . ASP A 1 117 ? -11.188 1.255 -5.945 1.00 94.69 117 ASP A O 1
ATOM 921 N N . GLY A 1 118 ? -12.442 2.112 -4.286 1.00 95.12 118 GLY A N 1
ATOM 922 C CA . GLY A 1 118 ? -12.732 3.389 -4.950 1.00 95.12 118 GLY A CA 1
ATOM 923 C C . GLY A 1 118 ? -11.512 4.297 -5.143 1.00 95.12 118 GLY A C 1
ATOM 924 O O . GLY A 1 118 ? -11.518 5.143 -6.034 1.00 95.12 118 GLY A O 1
ATOM 925 N N . LEU A 1 119 ? -10.455 4.104 -4.350 1.00 96.81 119 LEU A N 1
ATOM 926 C CA . LEU A 1 119 ? -9.183 4.826 -4.465 1.00 96.81 119 LEU A CA 1
ATOM 927 C C . LEU A 1 119 ? -8.202 4.173 -5.449 1.00 96.81 119 LEU A C 1
ATOM 929 O O . LEU A 1 119 ? -7.107 4.692 -5.654 1.00 96.81 119 LEU A O 1
ATOM 933 N N . GLY A 1 120 ? -8.586 3.052 -6.067 1.00 96.56 120 GLY A N 1
ATOM 934 C CA . GLY A 1 120 ? -7.755 2.353 -7.043 1.00 96.56 120 GLY A CA 1
ATOM 935 C C . GLY A 1 120 ? -6.807 1.320 -6.436 1.00 96.56 120 GLY A C 1
ATOM 936 O O . GLY A 1 120 ? -5.814 0.975 -7.076 1.00 96.56 120 GLY A O 1
ATOM 937 N N . LEU A 1 121 ? -7.105 0.774 -5.247 1.00 97.56 121 LEU A N 1
ATOM 938 C CA . LEU A 1 121 ? -6.277 -0.270 -4.625 1.00 97.56 121 LEU A CA 1
ATOM 939 C C . LEU A 1 121 ? -6.031 -1.464 -5.561 1.00 97.56 121 LEU A C 1
ATOM 941 O O . LEU A 1 121 ? -4.910 -1.958 -5.639 1.00 97.56 121 LEU A O 1
ATOM 945 N N . LYS A 1 122 ? -7.045 -1.896 -6.321 1.00 97.25 122 LYS A N 1
ATOM 946 C CA . LYS A 1 122 ? -6.896 -2.983 -7.307 1.00 97.25 122 LYS A CA 1
ATOM 947 C C . LYS A 1 122 ? -5.820 -2.667 -8.339 1.00 97.25 122 LYS A C 1
ATOM 949 O O . LYS A 1 122 ? -4.930 -3.478 -8.559 1.00 97.25 122 LYS A O 1
ATOM 954 N N . ARG A 1 123 ? -5.850 -1.453 -8.892 1.00 97.56 123 ARG A N 1
ATOM 955 C CA . ARG A 1 123 ? -4.866 -1.000 -9.874 1.00 97.56 123 ARG A CA 1
ATOM 956 C C . ARG A 1 123 ? -3.462 -0.915 -9.277 1.00 97.56 123 ARG A C 1
ATOM 958 O O . ARG A 1 123 ? -2.504 -1.336 -9.916 1.00 97.56 123 ARG A O 1
ATOM 965 N N . TYR A 1 124 ? -3.342 -0.417 -8.048 1.00 97.44 124 TYR A N 1
ATOM 966 C CA . TYR A 1 124 ? -2.068 -0.397 -7.332 1.00 97.44 124 TYR A CA 1
ATOM 967 C C . TYR A 1 124 ? -1.494 -1.816 -7.195 1.00 97.44 124 TYR A C 1
ATOM 969 O O . TYR A 1 124 ? -0.360 -2.063 -7.601 1.00 97.44 124 TYR A O 1
ATOM 977 N N . LEU A 1 125 ? -2.300 -2.771 -6.719 1.00 96.44 125 LEU A N 1
ATOM 978 C CA . LEU A 1 125 ? -1.885 -4.166 -6.555 1.00 96.44 125 LEU A CA 1
ATOM 979 C C . LEU A 1 125 ? -1.539 -4.846 -7.884 1.00 96.44 125 LEU A C 1
ATOM 981 O O . LEU A 1 125 ? -0.568 -5.589 -7.936 1.00 96.44 125 LEU A O 1
ATOM 985 N N . GLU A 1 126 ? -2.273 -4.575 -8.962 1.00 97.25 126 GLU A N 1
ATOM 986 C CA . GLU A 1 126 ? -1.960 -5.098 -10.300 1.00 97.25 126 GLU A CA 1
ATOM 987 C C . GLU A 1 126 ? -0.569 -4.669 -10.780 1.00 97.25 126 GLU A C 1
ATOM 989 O O . GLU A 1 126 ? 0.181 -5.485 -11.323 1.00 97.25 126 GLU A O 1
ATOM 994 N N . ILE A 1 127 ? -0.203 -3.399 -10.575 1.00 96.38 127 ILE A N 1
ATOM 995 C CA . ILE A 1 127 ? 1.116 -2.881 -10.958 1.00 96.38 127 ILE A CA 1
ATOM 996 C C . ILE A 1 127 ? 2.210 -3.550 -10.118 1.00 96.38 127 ILE A C 1
ATOM 998 O O . ILE A 1 127 ? 3.203 -4.023 -10.678 1.00 96.38 127 ILE A O 1
ATOM 1002 N N . GLN A 1 128 ? 2.002 -3.654 -8.800 1.00 94.00 128 GLN A N 1
ATOM 1003 C CA . GLN A 1 128 ? 2.934 -4.336 -7.899 1.00 94.00 128 GLN A CA 1
ATOM 1004 C C . GLN A 1 128 ? 3.104 -5.814 -8.269 1.00 94.00 128 GLN A C 1
ATOM 1006 O O . GLN A 1 128 ? 4.230 -6.297 -8.369 1.00 94.00 128 GLN A O 1
ATOM 1011 N N . GLN A 1 129 ? 2.001 -6.517 -8.532 1.00 94.50 129 GLN A N 1
ATOM 1012 C CA . GLN A 1 129 ? 2.019 -7.925 -8.917 1.00 94.50 129 GLN A CA 1
ATOM 1013 C C . GLN A 1 129 ? 2.749 -8.119 -10.247 1.00 94.50 129 GLN A C 1
ATOM 1015 O O . GLN A 1 129 ? 3.599 -8.993 -10.361 1.00 94.50 129 GLN A O 1
ATOM 1020 N N . THR A 1 130 ? 2.505 -7.247 -11.228 1.00 95.00 130 THR A N 1
ATOM 1021 C CA . THR A 1 130 ? 3.200 -7.289 -12.523 1.00 95.00 130 THR A CA 1
ATOM 1022 C C . THR A 1 130 ? 4.711 -7.098 -12.366 1.00 95.00 130 THR A C 1
ATOM 1024 O O . THR A 1 130 ? 5.492 -7.720 -13.086 1.00 95.00 130 THR A O 1
ATOM 1027 N N . ALA A 1 131 ? 5.145 -6.224 -11.454 1.00 93.44 131 ALA A N 1
ATOM 1028 C CA . ALA A 1 131 ? 6.560 -6.037 -11.148 1.00 93.44 131 ALA A CA 1
ATOM 1029 C C . ALA A 1 131 ? 7.154 -7.267 -10.443 1.00 93.44 131 ALA A C 1
ATOM 1031 O O . ALA A 1 131 ? 8.256 -7.696 -10.783 1.00 93.44 131 ALA A O 1
ATOM 1032 N N . TYR A 1 132 ? 6.410 -7.858 -9.506 1.00 91.50 132 TYR A N 1
ATOM 1033 C CA . TYR A 1 132 ? 6.805 -9.068 -8.790 1.00 91.50 132 TYR A CA 1
ATOM 1034 C C . TYR A 1 132 ? 6.931 -10.284 -9.716 1.00 91.50 132 TYR A C 1
ATOM 1036 O O . TYR A 1 132 ? 7.938 -10.983 -9.674 1.00 91.50 132 TYR A O 1
ATOM 1044 N N . ASP A 1 133 ? 5.977 -10.496 -10.622 1.00 92.50 133 ASP A N 1
ATOM 1045 C CA . ASP A 1 133 ? 5.970 -11.636 -11.548 1.00 92.50 133 ASP A CA 1
ATOM 1046 C C . ASP A 1 133 ? 7.148 -11.615 -12.539 1.00 92.50 133 ASP A C 1
ATOM 1048 O O . ASP A 1 133 ? 7.515 -12.648 -13.103 1.00 92.50 133 ASP A O 1
ATOM 1052 N N . LYS A 1 134 ? 7.763 -10.444 -12.751 1.00 91.69 134 LYS A N 1
ATOM 1053 C CA . LYS A 1 134 ? 8.976 -10.284 -13.569 1.00 91.69 134 LYS A CA 1
ATOM 1054 C C . LYS A 1 134 ? 10.257 -10.664 -12.828 1.00 91.69 134 LYS A C 1
ATOM 1056 O O . LYS A 1 134 ? 11.298 -10.784 -13.475 1.00 91.69 134 LYS A O 1
ATOM 1061 N N . VAL A 1 135 ? 10.215 -10.822 -11.505 1.00 87.81 135 VAL A N 1
ATOM 1062 C CA . VAL A 1 135 ? 11.390 -11.188 -10.714 1.00 87.81 135 VAL A CA 1
ATOM 1063 C C . VAL A 1 135 ? 11.802 -12.626 -11.053 1.00 87.81 135 VAL A C 1
ATOM 1065 O O . VAL A 1 135 ? 10.993 -13.545 -10.910 1.00 87.81 135 VAL A O 1
ATOM 1068 N N . PRO A 1 136 ? 13.056 -12.856 -11.486 1.00 81.25 136 PRO A N 1
ATOM 1069 C CA . PRO A 1 136 ? 13.574 -14.207 -11.656 1.00 81.25 136 PRO A CA 1
ATOM 1070 C C . PRO A 1 136 ? 13.546 -14.957 -10.320 1.00 81.25 136 PRO A C 1
ATOM 1072 O O . PRO A 1 136 ? 14.039 -14.428 -9.316 1.00 81.25 136 PRO A O 1
ATOM 1075 N N . LYS A 1 137 ? 12.968 -16.163 -10.342 1.00 70.94 137 LYS A N 1
ATOM 1076 C CA . LYS A 1 137 ? 12.924 -17.084 -9.200 1.00 70.94 137 LYS A CA 1
ATOM 1077 C C . LYS A 1 137 ? 14.306 -17.662 -8.939 1.00 70.94 137 LYS A C 1
ATOM 1079 O O . LYS A 1 137 ? 14.904 -18.172 -9.915 1.00 70.94 137 LYS A O 1
#

Secondary structure (DSSP, 8-state):
--------------------------PPPHHHHHHHS--SGGGHHHHHHHHHHTTTT-S-TTT---TTT----GGGHHHHHHHHHHHHHHHHHHHHHHHTTSS-TTTSHHHHHHHHHHTTHHHHHHHHHHHHHTS--

Sequence (137 aa):
MISCRIPCTSNHAAQQVHGQDLVHAAQPSRVELAIVDGAGEAGYERRLFEATKLYSGKEDEAQAYPDWKVWIDPSLGNEVATLQTNIENYVQQNSLQFITGSKDLNKDWDAYVRGLDGLGLKRYLEIQQTAYDKVPK

pLDDT: mean 76.88, std 23.87, range [28.72, 98.44]

Foldseek 3Di:
DDDDDDDDDDDDDDDDDDDDDDPPPPPPPPVVVCCVVLVDPNSPVVVVVVVVVVCPPVDPPVPDDPPVQQDFDPVCVVVLVQLVVQLVVLCVVVVVCCVVVVDPCVPCVVVSVVVNVVSVVVVNVVRRVVSSVPGDD